Protein AF-A0A7Y8H3P5-F1 (afdb_monomer_lite)

Structure (mmCIF, N/CA/C/O backbone):
data_AF-A0A7Y8H3P5-F1
#
_entry.id   AF-A0A7Y8H3P5-F1
#
loop_
_atom_site.group_PDB
_atom_site.id
_atom_site.type_symbol
_atom_site.label_atom_id
_atom_site.label_alt_id
_atom_site.label_comp_id
_atom_site.label_asym_id
_atom_site.label_entity_id
_atom_site.label_seq_id
_atom_site.pdbx_PDB_ins_code
_atom_site.Cartn_x
_atom_site.Cartn_y
_atom_site.Cartn_z
_atom_site.occupancy
_atom_site.B_iso_or_equiv
_atom_site.auth_seq_id
_atom_site.auth_comp_id
_atom_site.auth_asym_id
_atom_site.auth_atom_id
_atom_site.pdbx_PDB_model_num
ATOM 1 N N . MET A 1 1 ? -14.183 5.665 27.408 1.00 38.38 1 MET A N 1
ATOM 2 C CA . MET A 1 1 ? -13.735 6.942 26.816 1.00 38.38 1 MET A CA 1
ATOM 3 C C . MET A 1 1 ? -13.576 6.699 25.321 1.00 38.38 1 MET A C 1
ATOM 5 O O . MET A 1 1 ? -12.604 6.080 24.914 1.00 38.38 1 MET A O 1
ATOM 9 N N . ILE A 1 2 ? -14.603 7.016 24.527 1.00 46.69 2 ILE A N 1
ATOM 10 C CA . ILE A 1 2 ? -14.588 6.785 23.075 1.00 46.69 2 ILE A CA 1
ATOM 11 C C . ILE A 1 2 ? -13.849 7.977 22.476 1.00 46.69 2 ILE A C 1
ATOM 13 O O . ILE A 1 2 ? -14.356 9.095 22.521 1.00 46.69 2 ILE A O 1
ATOM 17 N N . SER A 1 3 ? -12.618 7.750 22.016 1.00 49.72 3 SER A N 1
ATOM 18 C CA . SER A 1 3 ? -11.832 8.775 21.334 1.00 49.72 3 SER A CA 1
ATOM 19 C C . SER A 1 3 ? -12.608 9.219 20.097 1.00 49.72 3 SER A C 1
ATOM 21 O O . SER A 1 3 ? -12.829 8.437 19.172 1.00 49.72 3 SER A O 1
ATOM 23 N N . VAL A 1 4 ? -13.102 10.453 20.125 1.00 56.56 4 VAL A N 1
ATOM 24 C CA . VAL A 1 4 ? -13.759 11.085 18.986 1.00 56.56 4 VAL A CA 1
ATOM 25 C C . VAL A 1 4 ? -12.707 11.187 17.888 1.00 56.56 4 VAL A C 1
ATOM 27 O O . VAL A 1 4 ? -11.727 11.904 18.064 1.00 56.56 4 VAL A O 1
ATOM 30 N N . ASN A 1 5 ? -12.898 10.457 16.784 1.00 62.38 5 ASN A N 1
ATOM 31 C CA . ASN A 1 5 ? -12.073 10.571 15.579 1.00 62.38 5 ASN A CA 1
ATOM 32 C C . ASN A 1 5 ? -11.928 12.056 15.223 1.00 62.38 5 ASN A C 1
ATOM 34 O O . ASN A 1 5 ? -12.888 12.689 14.769 1.00 62.38 5 ASN A O 1
ATOM 38 N N . SER A 1 6 ? -10.747 12.620 15.480 1.00 71.75 6 SER A N 1
ATOM 39 C CA . SER A 1 6 ? -10.495 14.048 15.337 1.00 71.75 6 SER A CA 1
ATOM 40 C C . SER A 1 6 ? -10.661 14.440 13.870 1.00 71.75 6 SER A C 1
ATOM 42 O O . SER A 1 6 ? -10.426 13.641 12.959 1.00 71.75 6 SER A O 1
ATOM 44 N N . PHE A 1 7 ? -11.048 15.687 13.598 1.00 68.44 7 PHE A N 1
ATOM 45 C CA . PHE A 1 7 ? -11.067 16.224 12.234 1.00 68.44 7 PHE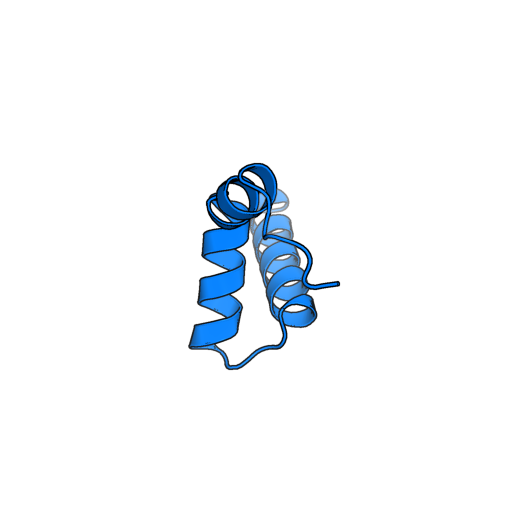 A CA 1
ATOM 46 C C . PHE A 1 7 ? -9.729 15.978 11.507 1.00 68.44 7 PHE A C 1
ATOM 48 O O . PHE A 1 7 ? -9.719 15.651 10.320 1.00 68.44 7 PHE A O 1
ATOM 55 N N . SER A 1 8 ? -8.621 16.015 12.251 1.00 64.62 8 SER A N 1
ATOM 56 C CA . SER A 1 8 ? -7.282 15.662 11.777 1.00 64.62 8 SER A CA 1
ATOM 57 C C . SER A 1 8 ? -7.156 14.202 11.332 1.00 64.62 8 SER A C 1
ATOM 59 O O . SER A 1 8 ? -6.517 13.935 10.318 1.00 64.62 8 SER A O 1
ATOM 61 N N . ASP A 1 9 ? -7.791 13.256 12.024 1.00 63.38 9 ASP A N 1
ATOM 62 C CA . ASP A 1 9 ? -7.775 11.836 11.646 1.00 63.38 9 ASP A CA 1
AT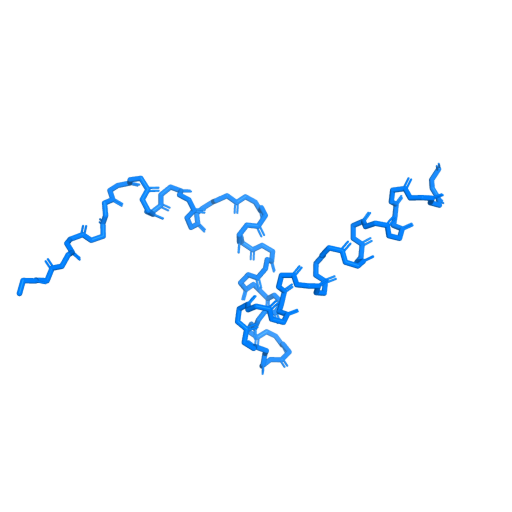OM 63 C C . ASP A 1 9 ? -8.596 11.600 10.372 1.00 63.38 9 ASP A C 1
ATOM 65 O O . ASP A 1 9 ? -8.181 10.861 9.476 1.00 63.38 9 ASP A O 1
ATOM 69 N N . ARG A 1 10 ? -9.714 12.325 10.219 1.00 64.19 10 ARG A N 1
ATOM 70 C CA . ARG A 1 10 ? -10.507 12.335 8.978 1.00 64.19 10 ARG A CA 1
ATOM 71 C C . ARG A 1 10 ? -9.732 12.940 7.808 1.00 64.19 10 ARG A C 1
ATOM 73 O O . ARG A 1 10 ? -9.810 12.419 6.698 1.00 64.19 10 ARG A O 1
ATOM 80 N N . LEU A 1 11 ? -8.963 14.002 8.031 1.00 64.75 11 LEU A N 1
ATOM 81 C CA . LEU A 1 11 ? -8.089 14.580 7.007 1.00 64.75 11 LEU A CA 1
ATOM 82 C C . LEU A 1 11 ? -6.938 13.640 6.634 1.00 64.75 11 LEU A C 1
ATOM 84 O O . LEU A 1 11 ? -6.670 13.456 5.450 1.00 64.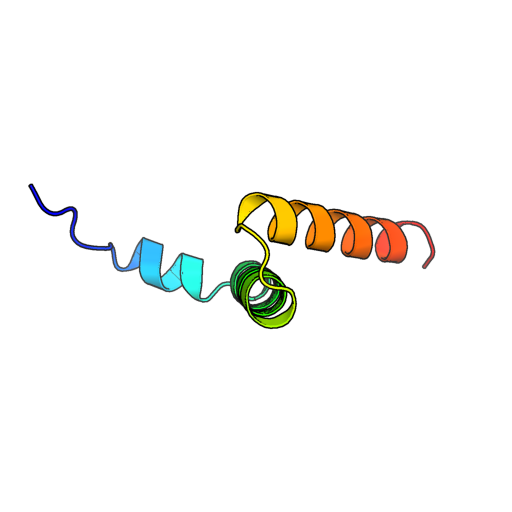75 11 LEU A O 1
ATOM 88 N N . LYS A 1 12 ? -6.310 12.976 7.612 1.00 59.22 12 LYS A N 1
ATOM 89 C CA . LYS A 1 12 ? -5.279 11.956 7.355 1.00 59.22 12 LYS A CA 1
ATOM 90 C C . LYS A 1 12 ? -5.827 10.797 6.529 1.00 59.22 12 LYS A C 1
ATOM 92 O O . LYS A 1 12 ? -5.187 10.385 5.566 1.00 59.22 12 LYS A O 1
ATOM 97 N N . SER A 1 13 ? -7.042 10.330 6.831 1.00 59.47 13 SER A N 1
ATOM 98 C CA . SER A 1 13 ? -7.722 9.302 6.030 1.00 59.47 13 SER A CA 1
ATOM 99 C C . SER A 1 13 ? -7.987 9.727 4.574 1.00 59.47 13 SER A C 1
ATOM 101 O O . SER A 1 13 ? -8.123 8.867 3.711 1.00 59.47 13 SER A O 1
ATOM 103 N N . LYS A 1 14 ? -8.005 11.041 4.292 1.00 66.75 14 LYS A N 1
ATOM 104 C CA . LYS A 1 14 ? -8.191 11.638 2.957 1.00 66.75 14 LYS A CA 1
ATOM 105 C C . LYS A 1 14 ? -6.889 11.944 2.211 1.00 66.75 14 LYS A C 1
ATOM 107 O O . LYS A 1 14 ? -6.956 12.417 1.080 1.00 66.75 14 LYS A O 1
ATOM 112 N N . SER A 1 15 ? -5.717 11.698 2.800 1.00 82.81 15 SER A N 1
ATOM 113 C CA . SER A 1 15 ? -4.458 11.808 2.056 1.00 82.81 15 SER A CA 1
ATOM 114 C C . SER A 1 15 ? -4.487 10.876 0.840 1.00 82.81 15 SER A C 1
ATOM 116 O O . SER A 1 15 ? -4.995 9.754 0.930 1.00 82.81 15 SER A O 1
ATOM 118 N N . VAL A 1 16 ? -3.925 11.322 -0.289 1.00 86.62 16 VAL A N 1
ATOM 119 C CA . VAL A 1 16 ? -3.814 10.509 -1.512 1.00 86.62 16 VA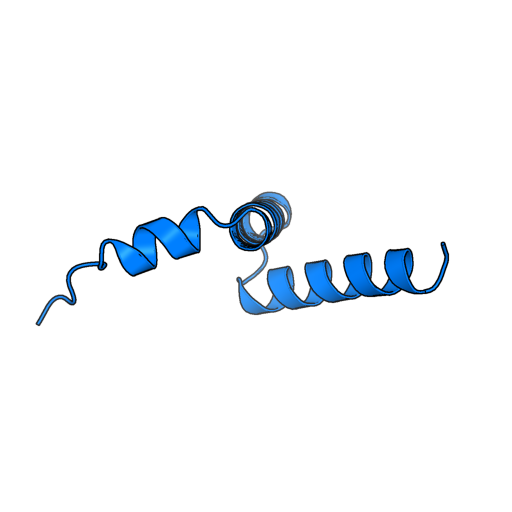L A CA 1
ATOM 120 C C . VAL A 1 16 ? -3.100 9.190 -1.203 1.00 86.62 16 VAL A C 1
ATOM 122 O O . VAL A 1 16 ? -3.602 8.131 -1.567 1.00 86.62 16 VAL A O 1
ATOM 125 N N . LYS A 1 17 ? -2.010 9.235 -0.417 1.00 90.62 17 LYS A N 1
ATOM 126 C CA . LYS A 1 17 ? -1.286 8.038 0.049 1.00 90.62 17 LYS A CA 1
ATOM 127 C C . LYS A 1 17 ? -2.215 7.075 0.795 1.00 90.62 17 LYS A C 1
ATOM 129 O O . LYS A 1 17 ? -2.282 5.899 0.453 1.00 90.62 17 LYS A O 1
ATOM 134 N N . ASN A 1 18 ? -2.952 7.567 1.791 1.00 91.31 18 ASN A N 1
ATOM 135 C CA . ASN A 1 18 ? -3.839 6.719 2.593 1.00 91.31 18 ASN A CA 1
ATOM 136 C C . ASN A 1 18 ? -4.996 6.158 1.766 1.00 91.31 18 ASN A C 1
ATOM 138 O O . ASN A 1 18 ? -5.402 5.024 1.990 1.00 91.31 18 ASN A O 1
ATOM 142 N N . SER A 1 19 ? -5.506 6.919 0.796 1.00 91.12 19 SER A N 1
ATOM 143 C CA . SER A 1 19 ? -6.545 6.437 -0.117 1.00 91.12 19 SER A CA 1
ATOM 144 C C . SER A 1 19 ? -6.031 5.281 -0.977 1.00 91.12 19 SER A C 1
ATOM 146 O O . SER A 1 19 ? -6.719 4.274 -1.109 1.00 91.12 19 SER A O 1
ATOM 148 N N . ILE A 1 20 ? -4.799 5.382 -1.487 1.00 92.06 20 ILE A N 1
ATOM 149 C CA . ILE A 1 20 ? -4.151 4.308 -2.250 1.00 92.06 20 ILE A CA 1
ATOM 150 C C . ILE A 1 20 ? -3.938 3.070 -1.368 1.00 92.06 20 ILE A C 1
ATOM 152 O O . ILE A 1 20 ? -4.363 1.982 -1.746 1.00 92.06 20 ILE A O 1
ATOM 156 N N . ILE A 1 21 ? -3.357 3.227 -0.173 1.00 94.31 21 ILE A N 1
ATOM 157 C CA . ILE A 1 21 ? -3.125 2.113 0.765 1.00 94.31 21 ILE A CA 1
ATOM 158 C C . ILE A 1 21 ? -4.443 1.437 1.162 1.00 94.31 21 ILE A C 1
ATOM 160 O O . ILE A 1 21 ? -4.521 0.212 1.186 1.00 94.31 21 ILE A O 1
ATOM 164 N N . ASN A 1 22 ? -5.499 2.210 1.427 1.00 93.31 22 ASN A N 1
ATOM 165 C CA . ASN A 1 22 ? -6.813 1.666 1.773 1.00 93.31 22 ASN A CA 1
ATOM 166 C C . ASN A 1 22 ? -7.455 0.892 0.616 1.00 93.31 22 ASN A C 1
ATOM 168 O O . ASN A 1 22 ? -8.131 -0.107 0.861 1.00 93.31 22 ASN A O 1
ATOM 172 N N . ASN A 1 23 ? -7.261 1.341 -0.626 1.00 93.88 23 ASN A N 1
ATOM 173 C CA . ASN A 1 23 ? -7.730 0.609 -1.799 1.00 93.88 23 ASN A CA 1
ATOM 174 C C . ASN A 1 23 ? -6.950 -0.701 -1.959 1.00 93.88 23 ASN A C 1
ATOM 176 O O . ASN A 1 23 ? -7.569 -1.752 -2.047 1.00 93.88 23 ASN A O 1
ATOM 180 N N . ILE A 1 24 ? -5.616 -0.672 -1.841 1.00 94.94 24 ILE A N 1
ATOM 181 C CA . ILE A 1 24 ? -4.774 -1.882 -1.856 1.00 94.94 24 ILE A CA 1
ATOM 182 C C . ILE A 1 24 ? -5.214 -2.870 -0.764 1.00 94.94 24 ILE A C 1
ATOM 184 O O . ILE A 1 24 ? -5.380 -4.058 -1.026 1.00 94.94 24 ILE A O 1
ATOM 188 N N . ALA A 1 25 ? -5.448 -2.391 0.460 1.00 97.19 25 ALA A N 1
ATOM 189 C CA . ALA A 1 25 ? -5.905 -3.236 1.559 1.00 97.19 25 ALA A CA 1
ATOM 190 C C . ALA A 1 25 ? -7.238 -3.931 1.239 1.00 97.19 25 ALA A C 1
ATOM 192 O O . ALA A 1 25 ? -7.385 -5.127 1.483 1.00 97.19 25 ALA A O 1
ATOM 193 N N . ARG A 1 26 ? -8.196 -3.193 0.664 1.00 96.19 26 ARG A N 1
ATOM 194 C CA . ARG A 1 26 ? -9.522 -3.712 0.306 1.00 96.19 26 ARG A CA 1
ATOM 195 C C . ARG A 1 26 ? -9.464 -4.695 -0.858 1.00 96.19 26 ARG A C 1
ATOM 197 O O . ARG A 1 26 ? -10.047 -5.769 -0.763 1.00 96.19 26 ARG A O 1
ATOM 204 N N . ASP A 1 27 ? -8.774 -4.325 -1.928 1.00 97.06 27 ASP A N 1
ATOM 205 C CA . ASP A 1 27 ? -8.787 -5.061 -3.193 1.00 97.06 27 ASP A CA 1
ATOM 206 C C . ASP A 1 27 ? -8.028 -6.391 -3.082 1.00 97.06 27 ASP A C 1
ATOM 208 O O . ASP A 1 27 ? -8.407 -7.378 -3.709 1.00 97.06 27 ASP A O 1
ATOM 212 N N . PHE A 1 28 ? -6.997 -6.441 -2.234 1.00 95.50 28 PHE A N 1
ATOM 213 C CA . PHE A 1 28 ? -6.160 -7.627 -2.027 1.00 95.50 28 PHE A CA 1
ATOM 214 C C . PHE A 1 28 ? -6.414 -8.340 -0.690 1.00 95.50 28 PHE A C 1
ATOM 216 O O . PHE A 1 28 ? -5.699 -9.283 -0.358 1.00 95.50 28 PHE A O 1
ATOM 223 N N . ASN A 1 29 ? -7.421 -7.907 0.081 1.00 96.25 29 ASN A N 1
ATOM 224 C CA . ASN A 1 29 ? -7.726 -8.429 1.418 1.00 96.25 29 ASN A CA 1
ATOM 225 C C . ASN A 1 29 ? -6.490 -8.452 2.347 1.00 96.25 29 ASN A C 1
ATOM 227 O O . ASN A 1 29 ? -6.212 -9.433 3.040 1.00 96.25 29 ASN A O 1
ATOM 231 N N . LEU A 1 30 ? -5.714 -7.365 2.325 1.00 95.56 30 LEU A N 1
ATOM 232 C CA . LEU A 1 30 ? -4.494 -7.210 3.113 1.00 95.56 30 LEU A CA 1
ATOM 233 C C . LEU A 1 30 ? -4.769 -6.441 4.403 1.00 95.56 30 LEU A C 1
ATOM 235 O O . LEU A 1 30 ? -5.607 -5.540 4.466 1.00 95.56 30 LEU A O 1
ATOM 239 N N . THR A 1 31 ? -3.987 -6.742 5.437 1.00 97.00 31 THR A N 1
ATOM 240 C CA . THR A 1 31 ? -3.941 -5.883 6.622 1.00 97.00 31 THR A CA 1
ATOM 241 C C . THR A 1 31 ? -3.313 -4.529 6.257 1.00 97.00 31 THR A C 1
ATOM 243 O O . THR A 1 31 ? -2.468 -4.469 5.357 1.00 97.00 31 THR A O 1
ATOM 246 N N . PRO A 1 32 ? -3.660 -3.427 6.953 1.00 91.88 32 PRO A N 1
ATOM 247 C CA . PRO A 1 32 ? -3.136 -2.097 6.624 1.00 91.88 32 PRO A CA 1
ATOM 248 C C . PRO A 1 32 ? -1.605 -2.026 6.573 1.00 91.88 32 PRO A C 1
ATOM 250 O O . PRO A 1 32 ? -1.048 -1.354 5.710 1.00 91.88 32 PRO A O 1
ATOM 253 N N . ILE A 1 33 ? -0.923 -2.770 7.452 1.00 94.50 33 ILE A N 1
ATOM 254 C CA . ILE A 1 33 ? 0.544 -2.816 7.495 1.00 94.50 33 ILE A CA 1
ATOM 255 C C . ILE A 1 33 ? 1.143 -3.480 6.247 1.00 94.50 33 ILE A C 1
ATOM 257 O O . ILE A 1 33 ? 2.153 -3.013 5.726 1.00 94.50 33 ILE A O 1
ATOM 261 N N . LEU A 1 34 ? 0.497 -4.526 5.721 1.00 97.31 34 LEU A N 1
ATOM 262 C CA . LEU A 1 34 ? 0.927 -5.192 4.490 1.00 97.31 34 LEU A CA 1
ATOM 263 C C . LEU A 1 34 ? 0.627 -4.334 3.259 1.00 97.31 34 LEU A C 1
ATOM 265 O O . LEU A 1 34 ? 1.459 -4.242 2.360 1.00 97.31 34 LEU A O 1
ATOM 269 N N . ALA A 1 35 ? -0.522 -3.658 3.235 1.00 97.31 35 ALA A N 1
ATOM 270 C CA . ALA A 1 35 ? -0.869 -2.737 2.157 1.00 97.31 35 ALA A CA 1
ATOM 271 C C . ALA A 1 35 ? 0.097 -1.539 2.080 1.00 97.31 35 ALA A C 1
ATOM 273 O O . ALA A 1 35 ? 0.465 -1.112 0.986 1.00 97.31 35 ALA A O 1
ATOM 274 N N . GLU A 1 36 ? 0.554 -1.018 3.225 1.00 95.81 36 GLU A N 1
ATOM 275 C CA . GLU A 1 36 ? 1.567 0.042 3.263 1.00 95.81 36 GLU A CA 1
ATOM 276 C C . GLU A 1 36 ? 2.942 -0.450 2.787 1.00 95.81 36 GLU A C 1
ATOM 278 O O . GLU A 1 36 ? 3.603 0.249 2.017 1.00 95.81 36 GLU A O 1
ATOM 283 N N . ALA A 1 37 ? 3.356 -1.659 3.178 1.00 96.75 37 ALA A N 1
ATOM 284 C CA . ALA A 1 37 ? 4.593 -2.262 2.681 1.00 96.75 37 ALA A CA 1
ATOM 285 C C . ALA A 1 37 ? 4.561 -2.446 1.153 1.00 96.75 37 ALA A C 1
ATOM 287 O O . ALA A 1 37 ? 5.519 -2.090 0.468 1.00 96.75 37 ALA A O 1
ATOM 288 N N . TYR A 1 38 ? 3.434 -2.920 0.617 1.00 96.19 38 TYR A N 1
ATOM 289 C CA . TYR A 1 38 ? 3.238 -3.097 -0.821 1.00 96.19 38 TYR A CA 1
ATOM 290 C C . TYR A 1 38 ? 3.267 -1.764 -1.581 1.00 96.19 38 TYR A C 1
ATOM 292 O O . TYR A 1 38 ? 3.932 -1.637 -2.608 1.00 96.19 38 TYR A O 1
ATOM 300 N N . PHE A 1 39 ? 2.608 -0.733 -1.042 1.00 95.75 39 PHE A N 1
ATOM 301 C CA . PHE A 1 39 ? 2.686 0.621 -1.586 1.00 95.75 39 PHE A CA 1
ATOM 302 C C . PHE A 1 39 ? 4.131 1.137 -1.636 1.00 95.75 39 PHE A C 1
ATOM 304 O O . PHE A 1 39 ? 4.542 1.694 -2.653 1.00 95.75 39 PHE A O 1
ATOM 311 N N . ASN A 1 40 ? 4.906 0.943 -0.563 1.00 95.31 40 ASN A N 1
ATOM 312 C CA . ASN A 1 40 ? 6.303 1.375 -0.520 1.00 95.31 40 ASN A CA 1
ATOM 313 C C . ASN A 1 40 ? 7.151 0.635 -1.557 1.00 95.31 40 ASN A C 1
ATOM 315 O O . ASN A 1 40 ? 7.874 1.295 -2.290 1.00 95.31 40 ASN A O 1
ATOM 319 N N . GLN A 1 41 ? 6.986 -0.684 -1.696 1.00 94.88 41 GLN A N 1
ATOM 320 C CA . GLN A 1 41 ? 7.699 -1.477 -2.700 1.00 94.88 41 GLN A CA 1
ATOM 321 C C . GLN A 1 41 ? 7.444 -0.967 -4.125 1.00 94.88 41 GLN A C 1
ATOM 323 O O . GLN A 1 41 ? 8.380 -0.798 -4.901 1.00 94.88 41 GLN A O 1
ATOM 328 N N . ILE A 1 42 ? 6.181 -0.691 -4.464 1.00 92.50 42 ILE A N 1
ATOM 329 C CA . ILE A 1 42 ? 5.814 -0.136 -5.773 1.00 92.50 42 ILE A CA 1
ATOM 330 C C . ILE A 1 42 ? 6.439 1.248 -5.961 1.00 92.50 42 ILE A C 1
ATOM 332 O O . ILE A 1 42 ? 7.042 1.528 -6.995 1.00 92.50 42 ILE A O 1
ATOM 336 N N . 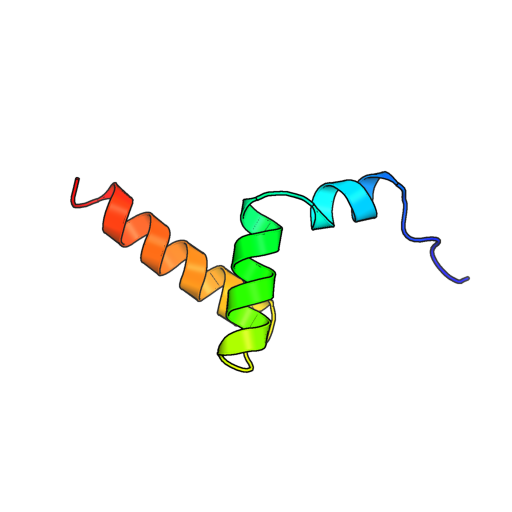LYS A 1 43 ? 6.294 2.124 -4.964 1.00 93.56 43 LYS A N 1
ATOM 337 C CA . LYS A 1 43 ? 6.826 3.488 -5.004 1.00 93.56 43 LYS A CA 1
ATOM 338 C C . LYS A 1 43 ? 8.348 3.479 -5.183 1.00 93.56 43 LYS A C 1
ATOM 340 O O . LYS A 1 43 ? 8.850 4.238 -6.006 1.00 93.56 43 LYS A O 1
ATOM 345 N N . ASP A 1 44 ? 9.063 2.633 -4.449 1.00 93.50 44 ASP A N 1
ATOM 346 C CA . ASP A 1 44 ? 10.520 2.511 -4.535 1.00 93.50 44 ASP A CA 1
ATOM 347 C C . ASP A 1 44 ? 10.935 1.978 -5.918 1.00 93.50 44 ASP A C 1
ATOM 349 O O . ASP A 1 44 ? 11.750 2.612 -6.581 1.00 93.50 44 ASP A O 1
ATOM 353 N N . TYR A 1 45 ? 10.271 0.932 -6.432 1.00 92.88 45 TYR A N 1
ATOM 354 C CA . TYR A 1 45 ? 10.510 0.410 -7.786 1.00 92.88 45 TYR A CA 1
ATOM 355 C C . TYR A 1 45 ? 10.422 1.499 -8.866 1.00 92.88 45 TYR A C 1
ATOM 357 O O . TYR A 1 45 ? 11.336 1.642 -9.678 1.00 92.88 45 TYR A O 1
ATOM 365 N N . PHE A 1 46 ? 9.352 2.302 -8.850 1.00 88.69 46 PHE A N 1
ATOM 366 C CA . PHE A 1 46 ? 9.177 3.395 -9.810 1.00 88.69 46 PHE A CA 1
ATOM 367 C C . PHE A 1 46 ? 10.114 4.579 -9.558 1.00 88.69 46 PHE A C 1
ATOM 369 O O . PHE A 1 46 ? 10.446 5.285 -10.496 1.00 88.69 46 PHE A O 1
ATOM 376 N N . THR A 1 47 ? 10.555 4.817 -8.324 1.00 89.81 47 THR A N 1
ATOM 377 C CA . THR A 1 47 ? 11.510 5.901 -8.038 1.00 89.81 47 THR A CA 1
ATOM 378 C C . THR A 1 47 ? 12.919 5.544 -8.511 1.00 89.81 47 THR A C 1
ATOM 380 O O . THR A 1 47 ? 13.654 6.416 -8.958 1.00 89.81 47 THR A O 1
ATOM 383 N N . GLU A 1 48 ? 13.301 4.271 -8.411 1.00 89.12 48 GLU A N 1
ATOM 384 C CA . GLU A 1 48 ? 14.644 3.790 -8.758 1.00 89.12 48 GLU A CA 1
ATOM 385 C C . GLU A 1 48 ? 14.845 3.535 -10.261 1.00 89.12 48 GLU A C 1
ATOM 387 O O . GLU A 1 48 ? 15.984 3.508 -10.720 1.00 89.12 48 GLU A O 1
ATOM 392 N N . HIS A 1 49 ? 13.766 3.329 -11.024 1.00 80.75 49 HIS A N 1
ATOM 393 C CA . HIS A 1 49 ? 13.822 2.906 -12.433 1.00 80.75 49 HIS A CA 1
ATOM 394 C C . HIS A 1 49 ? 13.203 3.924 -13.414 1.00 80.75 49 HIS A C 1
ATOM 396 O O . HIS A 1 49 ? 12.799 3.541 -14.515 1.00 80.75 49 HIS A O 1
ATOM 402 N N . ILE A 1 50 ? 13.122 5.203 -13.024 1.00 57.56 50 ILE A N 1
ATOM 403 C CA . ILE A 1 50 ? 12.739 6.341 -13.886 1.00 57.56 50 ILE A CA 1
ATOM 404 C C . ILE A 1 50 ? 13.963 7.200 -14.201 1.00 57.56 50 ILE A C 1
ATOM 406 O O . ILE A 1 50 ? 14.757 7.462 -13.271 1.00 57.56 50 IL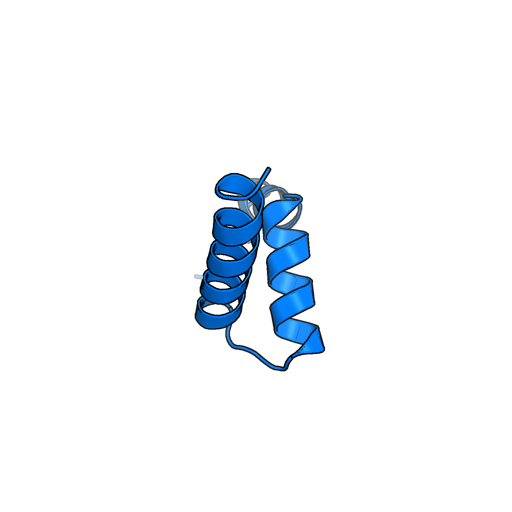E A O 1
#

pLDDT: mean 83.12, std 16.43, range [38.38, 97.31]

Radius of gyration: 13.48 Å; chains: 1; bounding box: 29×25×41 Å

Foldseek 3Di:
DPPDCDPVNVVVCVPPLNVQLVCQCVVVVHDSVVSNVVSVVVVVVVVVPD

Sequence (50 aa):
MISVNSFSDRLKSKSVKNSIINNIARDFNLTPILAEAYFNQIKDYFTEHI

Secondary structure (DSSP, 8-state):
------HHHHHHHTSHHHHHHHHHHHHTT--HHHHHHHHHHHHHHHHH--